Protein AF-A0A4T3F0B3-F1 (afdb_monomer)

Secondary structure (DSSP, 8-state):
-------------------------PPPHHHHHHHHHHHHHHHHHHTSTTEEE-HHHHHHHHHHHHTTS-HHHHHHHHHHHHHHHHHHHHHHHHHHHSPSSHHHHHHHHHHHHHHHHHHHHHHHSTTGGGTEEE-

Structure (mmCIF, N/CA/C/O backbone):
data_AF-A0A4T3F0B3-F1
#
_entry.id   AF-A0A4T3F0B3-F1
#
loop_
_atom_site.group_PDB
_atom_site.id
_atom_site.type_symbol
_atom_site.label_atom_id
_atom_site.label_alt_id
_atom_site.label_comp_id
_atom_site.label_asym_id
_atom_site.label_entity_id
_atom_site.label_seq_id
_atom_site.pdbx_PDB_ins_code
_atom_site.Cartn_x
_atom_site.Cartn_y
_atom_site.Cartn_z
_atom_site.occupancy
_atom_site.B_iso_or_equiv
_atom_site.auth_seq_id
_atom_site.auth_comp_id
_atom_site.auth_asym_id
_atom_site.auth_atom_id
_atom_site.pdbx_PDB_model_num
ATOM 1 N N . MET A 1 1 ? 64.340 -34.286 -54.376 1.00 42.78 1 MET A N 1
ATOM 2 C CA . MET A 1 1 ? 64.175 -34.608 -52.940 1.00 42.78 1 MET A CA 1
ATOM 3 C C . MET A 1 1 ? 63.959 -33.322 -52.160 1.00 42.78 1 MET A C 1
ATOM 5 O O . MET A 1 1 ? 64.822 -32.462 -52.245 1.00 42.78 1 MET A O 1
ATOM 9 N N . LYS A 1 2 ? 62.845 -33.266 -51.417 1.00 37.66 2 LYS A N 1
ATOM 10 C CA . LYS A 1 2 ? 62.495 -32.448 -50.232 1.00 37.66 2 LYS A CA 1
ATOM 11 C C . LYS A 1 2 ? 61.151 -31.713 -50.353 1.00 37.66 2 LYS A C 1
ATOM 13 O O . LYS A 1 2 ? 60.974 -30.786 -51.128 1.00 37.66 2 LYS A O 1
ATOM 18 N N . THR A 1 3 ? 60.249 -32.249 -49.542 1.00 43.12 3 THR A N 1
ATOM 19 C CA . THR A 1 3 ? 58.934 -31.857 -49.028 1.00 43.12 3 THR A CA 1
ATOM 20 C C . THR A 1 3 ? 58.805 -30.393 -48.615 1.00 43.12 3 THR A C 1
ATOM 22 O O . THR A 1 3 ? 59.728 -29.908 -47.973 1.00 43.12 3 THR A O 1
ATOM 25 N N . VAL A 1 4 ? 57.617 -29.798 -48.818 1.00 45.75 4 VAL A N 1
ATOM 26 C CA . VAL A 1 4 ? 56.844 -29.000 -47.825 1.00 45.75 4 VAL A CA 1
ATOM 27 C C . VAL A 1 4 ? 55.362 -29.080 -48.254 1.00 45.75 4 VAL A C 1
ATOM 29 O O . VAL A 1 4 ? 55.017 -28.637 -49.341 1.00 45.75 4 VAL A O 1
ATOM 32 N N . LEU A 1 5 ? 54.559 -29.963 -47.651 1.00 45.72 5 LEU A N 1
ATOM 33 C CA . LEU A 1 5 ? 53.643 -29.740 -46.516 1.00 45.72 5 LEU A CA 1
ATOM 34 C C . LEU A 1 5 ? 52.455 -28.808 -46.820 1.00 45.72 5 LEU A C 1
ATOM 36 O O . LEU A 1 5 ? 52.583 -27.601 -46.981 1.00 45.72 5 LEU A O 1
ATOM 40 N N . ILE A 1 6 ? 51.297 -29.469 -46.869 1.00 55.56 6 ILE A N 1
ATOM 41 C CA . ILE A 1 6 ? 49.927 -28.988 -47.024 1.00 55.56 6 ILE A CA 1
ATOM 42 C C . ILE A 1 6 ? 49.627 -27.934 -45.951 1.00 55.56 6 ILE A C 1
ATOM 44 O O . ILE A 1 6 ? 49.663 -28.229 -44.759 1.00 55.56 6 ILE A O 1
ATOM 48 N N . GLY A 1 7 ? 49.336 -26.708 -46.386 1.00 38.47 7 GLY A N 1
ATOM 49 C CA . GLY A 1 7 ? 48.818 -25.653 -45.524 1.00 38.47 7 GLY A CA 1
ATOM 50 C C . GLY A 1 7 ? 47.350 -25.915 -45.211 1.00 38.47 7 GLY A C 1
ATOM 51 O O . GLY A 1 7 ? 46.507 -25.885 -46.104 1.00 38.47 7 GLY A O 1
ATOM 52 N N . SER A 1 8 ? 47.073 -26.199 -43.942 1.00 44.88 8 SER A N 1
ATOM 53 C CA . SER A 1 8 ? 45.745 -26.379 -43.370 1.00 44.88 8 SER A CA 1
ATOM 54 C C . SER A 1 8 ? 44.812 -25.227 -43.742 1.00 44.88 8 SER A C 1
ATOM 56 O O . SER A 1 8 ? 45.071 -24.069 -43.415 1.00 44.88 8 SER A O 1
ATOM 58 N N . THR A 1 9 ? 43.690 -25.550 -44.380 1.00 48.09 9 THR A N 1
ATOM 59 C CA . THR A 1 9 ? 42.528 -24.669 -44.444 1.00 48.09 9 THR A CA 1
ATOM 60 C C . THR A 1 9 ? 41.987 -24.500 -43.027 1.00 48.09 9 THR A C 1
ATOM 62 O O . THR A 1 9 ? 41.283 -25.357 -42.497 1.00 48.09 9 THR A O 1
ATOM 65 N N . ALA A 1 10 ? 42.341 -23.389 -42.381 1.00 51.84 10 ALA A N 1
ATOM 66 C CA . ALA A 1 10 ? 41.612 -22.919 -41.217 1.00 51.84 10 ALA A CA 1
ATOM 67 C C . ALA A 1 10 ? 40.204 -22.557 -41.700 1.00 51.84 10 ALA A C 1
ATOM 69 O O . ALA A 1 10 ? 39.998 -21.531 -42.347 1.00 51.84 10 ALA A O 1
ATOM 70 N N . ILE A 1 11 ? 39.247 -23.450 -41.447 1.00 51.41 11 ILE A N 1
ATOM 71 C CA . ILE A 1 11 ? 37.828 -23.132 -41.540 1.00 51.41 11 ILE A CA 1
ATOM 72 C C . ILE A 1 11 ? 37.626 -21.964 -40.580 1.00 51.41 11 ILE A C 1
ATOM 74 O O . ILE A 1 11 ? 37.708 -22.126 -39.362 1.00 51.41 11 ILE A O 1
ATOM 78 N N . LEU A 1 12 ? 37.439 -20.772 -41.144 1.00 44.97 12 LEU A N 1
ATOM 79 C CA . LEU A 1 12 ? 36.989 -19.604 -40.415 1.00 44.97 12 LEU A CA 1
ATOM 80 C C . LEU A 1 12 ? 35.588 -19.966 -39.917 1.00 44.97 12 LEU A C 1
ATOM 82 O O . LEU A 1 12 ? 34.613 -19.896 -40.665 1.00 44.97 12 LEU A O 1
ATOM 86 N N . ALA A 1 13 ? 35.501 -20.470 -38.687 1.00 45.28 13 ALA A N 1
ATOM 87 C CA . ALA A 1 13 ? 34.228 -20.623 -38.020 1.00 45.28 13 ALA A CA 1
ATOM 88 C C . ALA A 1 13 ? 33.631 -19.220 -37.951 1.00 45.28 13 ALA A C 1
ATOM 90 O O . ALA A 1 13 ? 34.145 -18.344 -37.255 1.00 45.28 13 ALA A O 1
ATOM 91 N N . ALA A 1 14 ? 32.586 -19.001 -38.745 1.00 46.41 14 ALA A N 1
ATOM 92 C CA . ALA A 1 14 ? 31.701 -17.873 -38.593 1.00 46.41 14 ALA A CA 1
ATOM 93 C C . ALA A 1 14 ? 31.120 -17.963 -37.178 1.00 46.41 14 ALA A C 1
ATOM 95 O O . ALA A 1 14 ? 30.126 -18.644 -36.938 1.00 46.41 14 ALA A O 1
ATOM 96 N N . ALA A 1 15 ? 31.780 -17.310 -36.223 1.00 43.41 15 ALA A N 1
ATOM 97 C CA . ALA A 1 15 ? 31.151 -16.926 -34.982 1.00 43.41 15 ALA A CA 1
ATOM 98 C C . ALA A 1 15 ? 30.116 -15.877 -35.379 1.00 43.41 15 ALA A C 1
ATOM 100 O O . ALA A 1 15 ? 30.411 -14.690 -35.503 1.00 43.41 15 ALA A O 1
ATOM 101 N N . ILE A 1 16 ? 28.910 -16.352 -35.679 1.00 48.16 16 ILE A N 1
ATOM 102 C CA . ILE A 1 16 ? 27.717 -15.528 -35.657 1.00 48.16 16 ILE A CA 1
ATOM 103 C C . ILE A 1 16 ? 27.712 -14.967 -34.239 1.00 48.16 16 ILE A C 1
ATOM 105 O O . ILE A 1 16 ? 27.434 -15.691 -33.284 1.00 48.16 16 ILE A O 1
ATOM 109 N N . ALA A 1 17 ? 28.139 -13.715 -34.088 1.00 45.34 17 ALA A N 1
ATOM 110 C CA . ALA A 1 17 ? 27.911 -12.963 -32.877 1.00 45.34 17 ALA A CA 1
ATOM 111 C C . ALA A 1 17 ? 26.392 -12.877 -32.754 1.00 45.34 17 ALA A C 1
ATOM 113 O O . ALA A 1 17 ? 25.754 -12.025 -33.373 1.00 45.34 17 ALA A O 1
ATOM 114 N N . LEU A 1 18 ? 25.801 -13.829 -32.025 1.00 47.97 18 LEU A N 1
ATOM 115 C CA . LEU A 1 18 ? 24.479 -13.618 -31.476 1.00 47.97 18 LEU A CA 1
ATOM 116 C C . LEU A 1 18 ? 24.556 -12.270 -30.753 1.00 47.97 18 LEU A C 1
ATOM 118 O O . LEU A 1 18 ? 25.520 -12.056 -30.005 1.00 47.97 18 LEU A O 1
ATOM 122 N N . PRO A 1 19 ? 23.604 -11.349 -30.985 1.00 45.22 19 PRO A N 1
ATOM 123 C CA . PRO A 1 19 ? 23.507 -10.195 -30.116 1.00 45.22 19 PRO A CA 1
ATOM 124 C C . PRO A 1 19 ? 23.430 -10.755 -28.701 1.00 45.22 19 PRO A C 1
ATOM 126 O O . PRO A 1 19 ? 22.689 -11.713 -28.467 1.00 45.22 19 PRO A O 1
ATOM 129 N N . ALA A 1 20 ? 24.268 -10.225 -27.810 1.00 46.62 20 ALA A N 1
ATOM 130 C CA . ALA A 1 20 ? 24.179 -10.495 -26.390 1.00 46.62 20 ALA A CA 1
ATOM 131 C C . ALA A 1 20 ? 22.700 -10.372 -26.017 1.00 46.62 20 ALA A C 1
ATOM 133 O O . ALA A 1 20 ? 22.127 -9.283 -26.065 1.00 46.62 20 ALA A O 1
ATOM 134 N N . GLN A 1 21 ? 22.064 -11.523 -25.796 1.00 43.34 21 GLN A N 1
ATOM 135 C CA . GLN A 1 21 ? 20.708 -11.586 -25.292 1.00 43.34 21 GLN A CA 1
ATOM 136 C C . GLN A 1 21 ? 20.725 -10.794 -23.993 1.00 43.34 21 GLN A C 1
ATOM 138 O O . GLN A 1 21 ? 21.711 -10.873 -23.253 1.00 43.34 21 GLN A O 1
ATOM 143 N N . GLY A 1 22 ? 19.706 -9.950 -23.829 1.00 44.69 22 GLY A N 1
ATOM 144 C CA . GLY A 1 22 ? 19.621 -8.943 -22.786 1.00 44.69 22 GLY A CA 1
ATOM 145 C C . GLY A 1 22 ? 20.208 -9.451 -21.481 1.00 44.69 22 GLY A C 1
ATOM 146 O O . GLY A 1 22 ? 19.842 -10.513 -20.985 1.00 44.69 22 GLY A O 1
ATOM 147 N N . GLN A 1 23 ? 21.155 -8.696 -20.930 1.00 46.12 23 GLN A N 1
ATOM 148 C CA . GLN A 1 23 ? 21.347 -8.755 -19.494 1.00 46.12 23 GLN A CA 1
ATOM 149 C C . GLN A 1 23 ? 20.052 -8.216 -18.892 1.00 46.12 23 GLN A C 1
ATOM 151 O O . GLN A 1 23 ? 19.928 -7.011 -18.677 1.00 46.12 23 GLN A O 1
ATOM 156 N N . ASP A 1 24 ? 19.070 -9.098 -18.712 1.00 53.50 24 ASP A N 1
ATOM 157 C CA . ASP A 1 24 ? 17.871 -8.811 -17.947 1.00 53.50 24 ASP A CA 1
ATOM 158 C C . ASP A 1 24 ? 18.360 -8.481 -16.536 1.00 53.50 24 ASP A C 1
ATOM 160 O O . ASP A 1 24 ? 18.797 -9.347 -15.774 1.00 53.50 24 ASP A O 1
ATOM 164 N N . SER A 1 25 ? 18.442 -7.187 -16.236 1.00 67.31 25 SER A N 1
ATOM 165 C CA . SER A 1 25 ? 18.971 -6.724 -14.964 1.00 67.31 25 SER A CA 1
ATOM 166 C C . SER A 1 25 ? 17.970 -7.091 -13.880 1.00 67.31 25 SER A C 1
ATOM 168 O O . SER A 1 25 ? 16.951 -6.422 -13.735 1.00 67.31 25 SER A O 1
ATOM 170 N N . VAL A 1 26 ? 18.298 -8.122 -13.103 1.00 85.12 26 VAL A N 1
ATOM 171 C CA . VAL A 1 26 ? 17.520 -8.543 -11.936 1.00 85.12 26 VAL A CA 1
ATOM 172 C C . VAL A 1 26 ? 17.309 -7.356 -10.990 1.00 85.12 26 VAL A C 1
ATOM 174 O O . VAL A 1 26 ? 18.250 -6.612 -10.684 1.00 85.12 26 VAL A O 1
ATOM 177 N N . LEU A 1 27 ? 16.078 -7.168 -10.516 1.00 89.50 27 LEU A N 1
ATOM 178 C CA . LEU A 1 27 ? 15.741 -6.151 -9.529 1.00 89.50 27 LEU A CA 1
ATOM 179 C C . LEU A 1 27 ? 16.466 -6.423 -8.208 1.00 89.50 27 LEU A C 1
ATOM 181 O O . LEU A 1 27 ? 16.498 -7.544 -7.691 1.00 89.50 27 LEU A O 1
ATOM 185 N N . SER A 1 28 ? 16.997 -5.356 -7.610 1.00 93.19 28 SER A N 1
ATOM 186 C CA . SER A 1 28 ? 17.523 -5.418 -6.249 1.00 93.19 28 SER A CA 1
ATOM 187 C C . SER A 1 28 ? 16.406 -5.684 -5.240 1.00 93.19 28 SER A C 1
ATOM 189 O O . SER A 1 28 ? 15.265 -5.261 -5.433 1.00 93.19 28 SER A O 1
ATOM 191 N N . ASP A 1 29 ? 16.747 -6.312 -4.116 1.00 95.12 29 ASP A N 1
ATOM 192 C CA . ASP A 1 29 ? 15.778 -6.643 -3.062 1.00 95.12 29 ASP A CA 1
ATOM 193 C C . ASP A 1 29 ? 15.023 -5.410 -2.554 1.00 95.12 29 ASP A C 1
ATOM 195 O O . ASP A 1 29 ? 13.817 -5.459 -2.339 1.00 95.12 29 ASP A O 1
ATOM 199 N N . SER A 1 30 ? 15.700 -4.264 -2.437 1.00 94.12 30 SER A N 1
ATOM 200 C CA . SER A 1 30 ? 15.057 -3.008 -2.035 1.00 94.12 30 SER A CA 1
ATOM 201 C C . SER A 1 30 ? 14.046 -2.496 -3.066 1.00 94.12 30 SER A C 1
ATOM 203 O O . SER A 1 30 ? 13.044 -1.900 -2.677 1.00 94.12 30 SER A O 1
ATOM 205 N N . ARG A 1 31 ? 14.278 -2.718 -4.370 1.00 94.50 31 ARG A N 1
ATOM 206 C CA . ARG A 1 31 ? 13.296 -2.378 -5.414 1.00 94.50 31 ARG A CA 1
ATOM 207 C C . ARG A 1 31 ? 12.108 -3.330 -5.379 1.00 94.50 31 ARG A C 1
ATOM 209 O O . ARG A 1 31 ? 10.980 -2.857 -5.457 1.00 94.50 31 ARG A O 1
ATOM 216 N N . VAL A 1 32 ? 12.353 -4.629 -5.196 1.00 96.38 32 VAL A N 1
ATOM 217 C CA . VAL A 1 32 ? 11.286 -5.628 -5.026 1.00 96.38 32 VAL A CA 1
ATOM 218 C C . VAL A 1 32 ? 10.401 -5.271 -3.828 1.00 96.38 32 VAL A C 1
ATOM 220 O O . VAL A 1 32 ? 9.181 -5.202 -3.964 1.00 96.38 32 VAL A O 1
ATOM 223 N N . GLU A 1 33 ? 11.013 -4.961 -2.682 1.00 96.75 33 GLU A N 1
ATOM 224 C CA . GLU A 1 33 ? 10.323 -4.543 -1.457 1.00 96.75 33 GLU A CA 1
ATOM 225 C C . GLU A 1 33 ? 9.480 -3.281 -1.677 1.00 96.75 33 GLU A C 1
ATOM 227 O O . GLU A 1 33 ? 8.306 -3.245 -1.301 1.00 96.75 33 GLU A O 1
ATOM 232 N N . LEU A 1 34 ? 10.053 -2.260 -2.323 1.00 95.62 34 LEU A N 1
ATOM 233 C CA . LEU A 1 34 ? 9.349 -1.018 -2.628 1.00 95.62 34 LEU A CA 1
ATOM 234 C C . LEU A 1 34 ? 8.153 -1.262 -3.555 1.00 95.62 34 LEU A C 1
ATOM 236 O O . LEU A 1 34 ? 7.062 -0.772 -3.276 1.00 95.62 34 LEU A O 1
ATOM 240 N N . TYR A 1 35 ? 8.339 -2.009 -4.644 1.00 96.56 35 TYR A N 1
ATOM 241 C CA . TYR A 1 35 ? 7.285 -2.250 -5.631 1.00 96.56 35 TYR A CA 1
ATOM 242 C C . TYR A 1 35 ? 6.143 -3.063 -5.014 1.00 96.56 35 TYR A C 1
ATOM 244 O O . TYR A 1 35 ? 4.972 -2.703 -5.165 1.00 96.56 35 TYR A O 1
ATOM 252 N N . ALA A 1 36 ? 6.476 -4.092 -4.232 1.00 96.88 36 ALA A N 1
ATOM 253 C CA . ALA A 1 36 ? 5.501 -4.877 -3.486 1.00 96.88 36 ALA A CA 1
ATOM 254 C C . ALA A 1 36 ? 4.725 -4.023 -2.467 1.00 96.88 36 ALA A C 1
ATOM 256 O O . ALA A 1 36 ? 3.500 -4.124 -2.385 1.00 96.88 36 ALA A O 1
ATOM 257 N N . GLU A 1 37 ? 5.408 -3.148 -1.719 1.00 96.31 37 GLU A N 1
ATOM 258 C CA . GLU A 1 37 ? 4.766 -2.229 -0.771 1.00 96.31 37 GLU A CA 1
ATOM 259 C C . GLU A 1 37 ? 3.862 -1.214 -1.492 1.00 96.31 37 GLU A C 1
ATOM 261 O O . GLU A 1 37 ? 2.751 -0.965 -1.032 1.00 96.31 37 GLU A O 1
ATOM 266 N N . MET A 1 38 ? 4.280 -0.659 -2.637 1.00 96.94 38 MET A N 1
ATOM 267 C CA . MET A 1 38 ? 3.461 0.264 -3.441 1.00 96.94 38 MET A CA 1
ATOM 268 C C . MET A 1 38 ? 2.170 -0.404 -3.914 1.00 96.94 38 MET A C 1
ATOM 270 O O . MET A 1 38 ? 1.091 0.174 -3.772 1.00 96.94 38 MET A O 1
ATOM 274 N N . LEU A 1 39 ? 2.256 -1.638 -4.411 1.00 95.44 39 LEU A N 1
ATOM 275 C CA . LEU A 1 39 ? 1.077 -2.395 -4.823 1.00 95.44 39 LEU A CA 1
ATOM 276 C C . LEU A 1 39 ? 0.166 -2.718 -3.632 1.00 95.44 39 LEU A C 1
ATOM 278 O O . LEU A 1 39 ? -1.035 -2.469 -3.711 1.00 95.44 39 LEU A O 1
ATOM 282 N N . ALA A 1 40 ? 0.715 -3.203 -2.516 1.00 94.75 40 ALA A N 1
ATOM 283 C CA . ALA A 1 40 ? -0.078 -3.560 -1.338 1.00 94.75 40 ALA A CA 1
ATOM 284 C C . ALA A 1 40 ? -0.761 -2.336 -0.693 1.00 94.75 40 ALA A C 1
ATOM 286 O O . ALA A 1 40 ? -1.932 -2.390 -0.312 1.00 94.75 40 ALA A O 1
ATOM 287 N N . MET A 1 41 ? -0.052 -1.208 -0.599 1.00 94.44 41 MET A N 1
ATOM 288 C CA . MET A 1 41 ? -0.558 0.010 0.040 1.00 94.44 41 MET A CA 1
ATOM 289 C C . MET A 1 41 ? -1.522 0.807 -0.847 1.00 94.44 41 MET A C 1
ATOM 291 O O . MET A 1 41 ? -2.265 1.629 -0.312 1.00 94.44 41 MET A O 1
ATOM 295 N N . SER A 1 42 ? -1.566 0.561 -2.164 1.00 93.62 42 SER A N 1
ATOM 296 C CA . SER A 1 42 ? -2.503 1.230 -3.084 1.00 93.62 42 SER A CA 1
ATOM 297 C C . SER A 1 42 ? -3.962 1.090 -2.629 1.00 93.62 42 SER A C 1
ATOM 299 O O . SER A 1 42 ? -4.704 2.063 -2.574 1.00 93.62 42 SER A O 1
ATOM 301 N N . THR A 1 43 ? -4.361 -0.101 -2.183 1.00 84.31 43 THR A N 1
ATOM 302 C CA . THR A 1 43 ? -5.720 -0.334 -1.682 1.00 84.31 43 THR A CA 1
ATOM 303 C C . THR A 1 43 ? -5.901 0.247 -0.280 1.00 84.31 43 THR A C 1
ATOM 305 O O . THR A 1 43 ? -6.879 0.942 -0.016 1.00 84.31 43 THR A O 1
ATOM 308 N N . ALA A 1 44 ? -4.943 0.010 0.622 1.00 85.56 44 ALA A N 1
ATOM 309 C CA . ALA A 1 44 ? -5.056 0.428 2.019 1.00 85.56 44 ALA A CA 1
ATOM 310 C C . ALA A 1 44 ? -5.110 1.957 2.179 1.00 85.56 44 ALA A C 1
ATOM 312 O O . ALA A 1 44 ? -5.890 2.471 2.977 1.00 85.56 44 ALA A O 1
ATOM 313 N N . CYS A 1 45 ? -4.314 2.697 1.406 1.00 91.31 45 CYS A N 1
ATOM 314 C CA . CYS A 1 45 ? -4.234 4.150 1.521 1.00 91.31 45 CYS A CA 1
ATOM 315 C C . CYS A 1 45 ? -5.435 4.880 0.903 1.00 91.31 45 CYS A C 1
ATOM 317 O O . CYS A 1 45 ? -5.630 6.056 1.201 1.00 91.31 45 CYS A O 1
ATOM 319 N N . ARG A 1 46 ? -6.243 4.214 0.063 1.00 87.00 46 ARG A N 1
ATOM 320 C CA . ARG A 1 46 ? -7.440 4.815 -0.550 1.00 87.00 46 ARG A CA 1
ATOM 321 C C . ARG A 1 46 ? -8.522 5.083 0.490 1.00 87.00 46 ARG A C 1
ATOM 323 O O . ARG A 1 46 ? -9.244 6.071 0.398 1.00 87.00 46 ARG A O 1
ATOM 330 N N . GLU A 1 47 ? -8.583 4.217 1.493 1.00 82.25 47 GLU A N 1
ATOM 331 C CA . GLU A 1 47 ? -9.531 4.292 2.603 1.00 82.25 47 GLU A CA 1
ATOM 332 C C . GLU A 1 47 ? -9.064 5.263 3.709 1.00 82.25 47 GLU A C 1
ATOM 334 O O . GLU A 1 47 ? -9.809 5.565 4.642 1.00 82.25 47 GLU A O 1
ATOM 339 N N . VAL A 1 48 ? -7.830 5.778 3.623 1.00 84.38 48 VAL A N 1
ATOM 340 C CA . VAL A 1 48 ? -7.249 6.689 4.616 1.00 84.38 48 VAL A CA 1
ATOM 341 C C . VAL A 1 48 ? -7.516 8.142 4.228 1.00 84.38 48 VAL A C 1
ATOM 343 O O . VAL A 1 48 ? -7.116 8.625 3.168 1.00 84.38 48 VAL A O 1
ATOM 346 N N . SER A 1 49 ? -8.151 8.886 5.134 1.00 81.75 49 SER A N 1
ATOM 347 C CA . SER A 1 49 ? -8.417 10.313 4.926 1.00 81.75 49 SER A CA 1
ATOM 348 C C . SER A 1 49 ? -7.117 11.124 4.876 1.00 81.75 49 SER A C 1
ATOM 350 O O . SER A 1 49 ? -6.237 10.952 5.716 1.00 81.75 49 SER A O 1
ATOM 352 N N . GLY A 1 50 ? -7.010 12.044 3.913 1.00 82.69 50 GLY A N 1
ATOM 353 C CA . GLY A 1 50 ? -5.845 12.930 3.751 1.00 82.69 50 GLY A CA 1
ATOM 354 C C . GLY A 1 50 ? -4.765 12.412 2.797 1.00 82.69 50 GLY A C 1
ATOM 355 O O 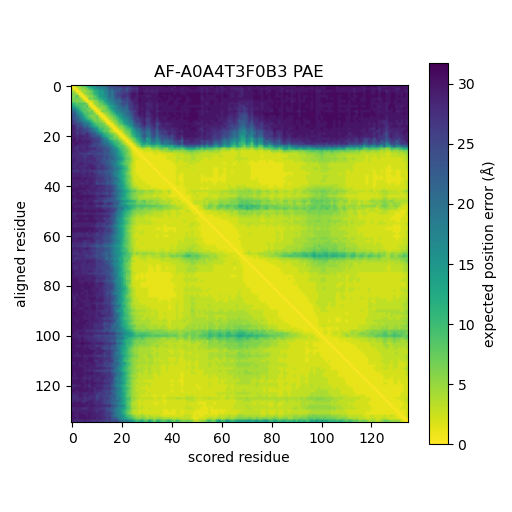. GLY A 1 50 ? -3.809 13.136 2.521 1.00 82.69 50 GLY A O 1
ATOM 356 N N . ILE A 1 51 ? -4.934 11.207 2.248 1.00 91.00 51 ILE A N 1
ATOM 357 C CA . ILE A 1 51 ? -4.090 10.660 1.184 1.00 91.00 51 ILE A CA 1
ATOM 358 C C . ILE A 1 51 ? -4.933 10.493 -0.084 1.00 91.00 51 ILE A C 1
ATOM 360 O O . ILE A 1 51 ? -6.118 10.168 -0.041 1.00 91.00 51 ILE A O 1
ATOM 364 N N . SER A 1 52 ? -4.333 10.775 -1.232 1.00 91.69 52 SER A N 1
ATOM 365 C CA . SER A 1 52 ? -4.886 10.515 -2.556 1.00 91.69 52 SER A CA 1
ATOM 366 C C . SER A 1 52 ? -3.949 9.596 -3.315 1.00 91.69 52 SER A C 1
ATOM 368 O O . SER A 1 52 ? -2.734 9.740 -3.203 1.00 91.69 52 SER A O 1
ATOM 370 N N . ILE A 1 53 ? -4.503 8.697 -4.123 1.00 94.12 53 ILE A N 1
ATOM 371 C CA . ILE A 1 53 ? -3.713 7.739 -4.896 1.00 94.12 53 ILE A CA 1
ATOM 372 C C . ILE A 1 53 ? -4.078 7.865 -6.363 1.00 94.12 53 ILE A C 1
ATOM 374 O O . ILE A 1 53 ? -5.258 7.904 -6.711 1.00 94.12 53 ILE A O 1
ATOM 378 N N . ARG A 1 54 ? -3.057 7.928 -7.213 1.00 94.56 54 ARG A N 1
ATOM 379 C CA . ARG A 1 54 ? -3.183 7.795 -8.666 1.00 94.56 54 ARG A CA 1
ATOM 380 C C . ARG A 1 54 ? -3.019 6.320 -9.048 1.00 94.56 54 ARG A C 1
ATOM 382 O O . ARG A 1 54 ? -1.969 5.925 -9.541 1.00 94.56 54 ARG A O 1
ATOM 389 N N . GLU A 1 55 ? -4.019 5.506 -8.709 1.00 93.44 55 GLU A N 1
ATOM 390 C CA . GLU A 1 55 ? -3.952 4.034 -8.774 1.00 93.44 55 GLU A CA 1
ATOM 391 C C . GLU A 1 55 ? -3.719 3.524 -10.206 1.00 93.44 55 GLU A C 1
ATOM 393 O O . GLU A 1 55 ? -2.799 2.743 -10.434 1.00 93.44 55 GLU A O 1
ATOM 398 N N . ASP A 1 56 ? -4.459 4.053 -11.181 1.00 94.25 56 ASP A N 1
ATOM 399 C CA . ASP A 1 56 ? -4.304 3.670 -12.591 1.00 94.25 56 ASP A CA 1
ATOM 400 C C . ASP A 1 56 ? -2.903 4.000 -13.129 1.00 94.25 56 ASP A C 1
ATOM 402 O O . ASP A 1 56 ? -2.273 3.178 -13.796 1.00 94.25 56 ASP A O 1
ATOM 406 N N . ASP A 1 57 ? -2.380 5.184 -12.793 1.00 96.19 57 ASP A N 1
ATOM 407 C CA . ASP A 1 57 ? -1.035 5.605 -13.197 1.00 96.19 57 ASP A CA 1
ATOM 408 C C . ASP A 1 57 ? 0.041 4.723 -12.550 1.00 96.19 57 ASP A C 1
ATOM 410 O O . ASP A 1 57 ? 1.001 4.332 -13.214 1.00 96.19 57 ASP A O 1
ATOM 414 N N . LEU A 1 58 ? -0.139 4.372 -11.270 1.00 95.75 58 LEU A N 1
ATOM 415 C CA . LEU A 1 58 ? 0.743 3.460 -10.544 1.00 95.75 58 LEU A CA 1
ATOM 416 C C . LEU A 1 58 ? 0.782 2.087 -11.214 1.00 95.75 58 LEU A C 1
ATOM 418 O O . LEU A 1 58 ? 1.864 1.556 -11.452 1.00 95.75 58 LEU A O 1
ATOM 422 N N . PHE A 1 59 ? -0.377 1.502 -11.518 1.00 94.81 59 PHE A N 1
ATOM 423 C CA . PHE A 1 59 ? -0.445 0.176 -12.130 1.00 94.81 59 PHE A CA 1
ATOM 424 C C . PHE A 1 59 ? 0.078 0.174 -13.563 1.00 94.81 59 PHE A C 1
ATOM 426 O O . PHE A 1 59 ? 0.798 -0.754 -13.942 1.00 94.81 59 PHE A O 1
ATOM 433 N N . SER A 1 60 ? -0.208 1.221 -14.340 1.00 95.88 60 SER A N 1
ATOM 434 C CA . SER A 1 60 ? 0.353 1.381 -15.682 1.00 95.88 60 SER A CA 1
ATOM 435 C C . SER A 1 60 ? 1.879 1.477 -15.639 1.00 95.88 60 SER A C 1
ATOM 437 O O . SER A 1 60 ? 2.556 0.790 -16.404 1.00 95.88 60 SER A O 1
ATOM 439 N N . TRP A 1 61 ? 2.429 2.299 -14.743 1.00 95.06 61 TRP A N 1
ATOM 440 C CA . TRP A 1 61 ? 3.875 2.437 -14.582 1.00 95.06 61 TRP A CA 1
ATOM 441 C C . TRP A 1 61 ? 4.522 1.138 -14.090 1.00 95.06 61 TRP A C 1
ATOM 443 O O . TRP A 1 61 ? 5.491 0.680 -14.687 1.00 95.06 61 TRP A O 1
ATOM 453 N N . MET A 1 62 ? 3.953 0.493 -13.068 1.00 94.50 62 MET A N 1
ATOM 454 C CA . MET A 1 62 ? 4.492 -0.749 -12.508 1.00 94.50 62 MET A CA 1
ATOM 455 C C . MET A 1 62 ? 4.508 -1.881 -13.541 1.00 94.50 62 MET A C 1
ATOM 457 O O . MET A 1 62 ? 5.474 -2.634 -13.627 1.00 94.50 62 MET A O 1
ATOM 461 N N . THR A 1 63 ? 3.455 -1.979 -14.358 1.00 93.38 63 THR A N 1
ATOM 462 C CA . THR A 1 63 ? 3.392 -2.951 -15.457 1.00 93.38 63 THR A CA 1
ATOM 463 C C . THR A 1 63 ? 4.497 -2.684 -16.475 1.00 93.38 63 THR A C 1
ATOM 465 O O . THR A 1 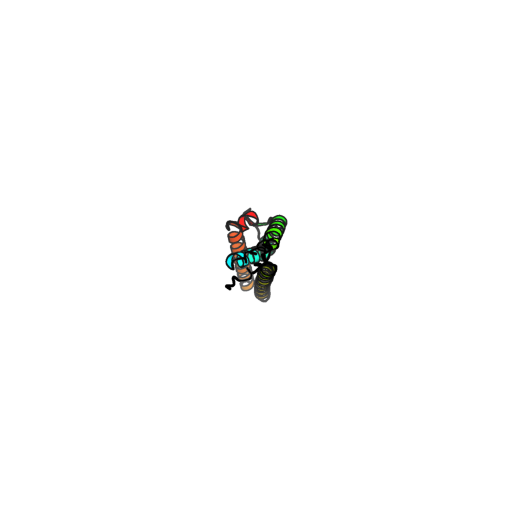63 ? 5.178 -3.617 -16.892 1.00 93.38 63 THR A O 1
ATOM 468 N N . ALA A 1 64 ? 4.714 -1.418 -16.848 1.00 92.38 64 ALA A N 1
ATOM 469 C CA . ALA A 1 64 ? 5.775 -1.046 -17.778 1.00 92.38 64 ALA A CA 1
ATOM 470 C C . ALA A 1 64 ? 7.179 -1.321 -17.211 1.00 92.38 64 ALA A C 1
ATOM 472 O O . ALA A 1 64 ? 8.037 -1.794 -17.950 1.00 92.38 64 ALA A O 1
ATOM 473 N N . GLU A 1 65 ? 7.421 -1.056 -15.924 1.00 90.88 65 GLU A N 1
ATOM 474 C CA . GLU A 1 65 ? 8.700 -1.345 -15.257 1.00 90.88 65 GLU A CA 1
ATOM 475 C C . GLU A 1 65 ? 8.985 -2.849 -15.189 1.00 90.88 65 GLU A C 1
ATOM 477 O O . GLU A 1 65 ? 10.085 -3.285 -15.519 1.00 90.88 65 GLU A O 1
ATOM 482 N N . LEU A 1 66 ? 7.999 -3.654 -14.783 1.00 90.50 66 LEU A N 1
ATOM 483 C CA . LEU A 1 66 ? 8.182 -5.096 -14.593 1.00 90.50 66 LEU A CA 1
ATOM 484 C C . LEU A 1 66 ? 8.234 -5.867 -15.915 1.00 90.50 66 LEU A C 1
ATOM 486 O O . LEU A 1 66 ? 8.949 -6.859 -16.003 1.00 90.50 66 LEU A O 1
ATOM 490 N N . ALA A 1 67 ? 7.551 -5.395 -16.962 1.00 89.44 67 ALA A N 1
ATOM 491 C CA . ALA A 1 67 ? 7.601 -6.010 -18.291 1.00 89.44 67 ALA A CA 1
ATOM 492 C C . ALA A 1 67 ? 8.976 -5.890 -18.977 1.00 89.44 67 ALA A C 1
ATOM 494 O O . ALA A 1 67 ? 9.227 -6.580 -19.962 1.00 89.44 67 ALA A O 1
ATOM 495 N N . GLN A 1 68 ? 9.849 -5.003 -18.491 1.00 85.44 68 GLN A N 1
ATOM 496 C CA . GLN A 1 68 ? 11.210 -4.827 -19.007 1.00 85.44 68 GLN A CA 1
ATOM 497 C C . GLN A 1 68 ? 12.228 -5.776 -18.358 1.00 85.44 68 GLN A C 1
ATOM 499 O O . GLN A 1 68 ? 13.374 -5.818 -18.803 1.00 85.44 68 GLN A O 1
ATOM 504 N N . GLY A 1 69 ? 11.842 -6.484 -17.292 1.00 85.44 69 GLY A N 1
ATOM 505 C CA . GLY A 1 69 ? 12.719 -7.373 -16.537 1.00 85.44 69 GLY A CA 1
ATOM 506 C C . GLY A 1 69 ? 12.382 -8.858 -16.706 1.00 85.44 69 GLY A C 1
ATOM 507 O O . GLY A 1 69 ? 11.449 -9.219 -17.427 1.00 85.44 69 GLY A O 1
ATOM 508 N N . PRO A 1 70 ? 13.126 -9.736 -16.013 1.00 90.31 70 PRO A N 1
ATOM 509 C CA . PRO A 1 70 ? 12.810 -11.156 -15.942 1.00 90.31 70 PRO A CA 1
ATOM 510 C C . PRO A 1 70 ? 11.424 -11.408 -15.332 1.00 90.31 70 PRO A C 1
ATOM 512 O O . PRO A 1 70 ? 11.057 -10.786 -14.334 1.00 90.31 70 PRO A O 1
ATOM 515 N N . GLU A 1 71 ? 10.715 -12.428 -15.822 1.00 90.88 71 GLU A N 1
ATOM 516 C CA . GLU A 1 71 ? 9.457 -12.908 -15.219 1.00 90.88 71 GLU A CA 1
ATOM 517 C C . GLU A 1 71 ? 9.628 -13.271 -13.730 1.00 90.88 71 GLU A C 1
ATOM 519 O O . GLU A 1 71 ? 8.761 -12.988 -12.907 1.00 90.88 71 GLU A O 1
ATOM 524 N N . ALA A 1 72 ? 10.806 -13.776 -13.349 1.00 92.06 72 ALA A N 1
ATOM 525 C CA . ALA A 1 72 ? 11.132 -14.084 -11.959 1.00 92.06 72 ALA A CA 1
ATOM 526 C C . ALA A 1 72 ? 11.058 -12.863 -11.019 1.00 92.06 72 ALA A C 1
ATOM 528 O O . ALA A 1 72 ? 10.756 -13.024 -9.838 1.00 92.06 72 ALA A O 1
ATOM 529 N N . ASP A 1 73 ? 11.322 -11.643 -11.498 1.00 93.56 73 ASP A N 1
ATOM 530 C CA . ASP A 1 73 ? 11.206 -10.442 -10.663 1.00 93.56 73 ASP A CA 1
ATOM 531 C C . ASP A 1 73 ? 9.755 -10.006 -10.473 1.00 93.56 73 ASP A C 1
ATOM 533 O O . ASP A 1 73 ? 9.387 -9.579 -9.374 1.00 93.56 73 ASP A O 1
ATOM 537 N N . LEU A 1 74 ? 8.919 -10.168 -11.504 1.00 93.88 74 LEU A N 1
ATOM 538 C CA . LEU A 1 74 ? 7.473 -10.008 -11.376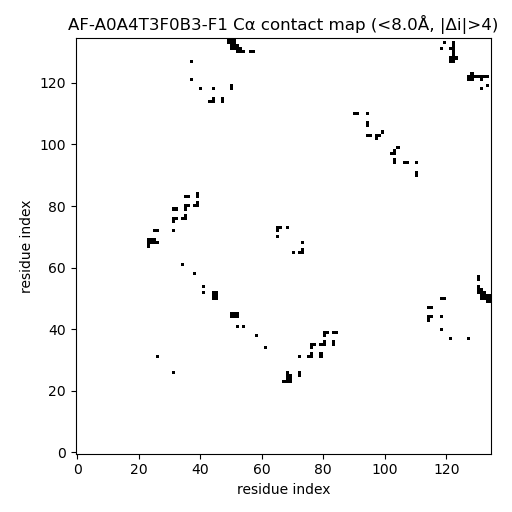 1.00 93.88 74 LEU A CA 1
ATOM 539 C C . LEU A 1 74 ? 6.940 -10.971 -10.308 1.00 93.88 74 LEU A C 1
ATOM 541 O O . LEU A 1 74 ? 6.295 -10.523 -9.361 1.00 93.88 74 LEU A O 1
ATOM 545 N N . ASP A 1 75 ? 7.286 -12.256 -10.392 1.00 95.25 75 ASP A N 1
ATOM 546 C CA . ASP A 1 75 ? 6.859 -13.266 -9.416 1.00 95.25 75 ASP A CA 1
ATOM 547 C C . ASP A 1 75 ? 7.290 -12.915 -7.988 1.00 95.25 75 ASP A C 1
ATOM 549 O O . ASP A 1 75 ? 6.491 -13.006 -7.052 1.00 95.25 75 ASP A O 1
ATOM 553 N N . ARG A 1 76 ? 8.532 -12.449 -7.804 1.00 96.88 76 ARG A N 1
ATOM 554 C CA . ARG A 1 76 ? 9.037 -12.004 -6.494 1.00 96.88 76 ARG A CA 1
ATOM 555 C C . ARG A 1 76 ? 8.239 -10.826 -5.940 1.00 96.88 76 ARG A C 1
ATOM 557 O O . ARG A 1 76 ? 7.886 -10.838 -4.760 1.00 96.88 76 ARG A O 1
ATOM 564 N N . VAL A 1 77 ? 7.944 -9.823 -6.769 1.00 96.50 77 VAL A N 1
ATOM 565 C CA . VAL A 1 77 ? 7.146 -8.652 -6.368 1.00 96.50 77 VAL A CA 1
ATOM 566 C C . VAL A 1 77 ? 5.718 -9.058 -6.007 1.00 96.50 77 VAL A C 1
ATOM 568 O O . VAL A 1 77 ? 5.206 -8.619 -4.976 1.00 96.50 77 VAL A O 1
ATOM 571 N N . LEU A 1 78 ? 5.077 -9.903 -6.818 1.00 95.69 78 LEU A N 1
ATOM 572 C CA . LEU A 1 78 ? 3.702 -10.351 -6.586 1.00 95.69 78 LEU A CA 1
ATOM 573 C C . LEU A 1 78 ? 3.593 -11.221 -5.328 1.00 95.69 78 LEU A C 1
ATOM 575 O O . LEU A 1 78 ? 2.730 -10.961 -4.492 1.00 95.69 78 LEU A O 1
ATOM 579 N N . ALA A 1 79 ? 4.499 -12.184 -5.141 1.00 97.38 79 ALA A N 1
ATOM 580 C CA . ALA A 1 79 ? 4.515 -13.035 -3.952 1.00 97.38 79 ALA A CA 1
ATOM 581 C C . ALA A 1 79 ? 4.709 -12.215 -2.665 1.00 97.38 79 ALA A C 1
ATOM 583 O O . ALA A 1 79 ? 4.027 -12.435 -1.661 1.00 97.38 79 ALA A O 1
ATOM 584 N N . LEU A 1 80 ? 5.608 -11.228 -2.695 1.00 97.50 80 LEU A N 1
ATOM 585 C CA . LEU A 1 80 ? 5.845 -10.350 -1.554 1.00 97.50 80 LEU A CA 1
ATOM 586 C C . LEU A 1 80 ? 4.673 -9.394 -1.296 1.00 97.50 80 LEU A C 1
ATOM 588 O O . LEU A 1 80 ? 4.331 -9.142 -0.139 1.00 97.50 80 LEU A O 1
ATOM 592 N N . ARG A 1 81 ? 4.030 -8.878 -2.351 1.00 96.25 81 ARG A N 1
ATOM 593 C CA . ARG A 1 81 ? 2.793 -8.091 -2.232 1.00 96.25 81 ARG A CA 1
ATOM 594 C C . ARG A 1 81 ? 1.720 -8.905 -1.517 1.00 96.25 81 ARG A C 1
ATOM 596 O O . ARG A 1 81 ? 1.103 -8.387 -0.589 1.00 96.25 81 ARG A O 1
ATOM 603 N N . ASP A 1 82 ? 1.511 -10.149 -1.931 1.00 97.00 82 ASP A N 1
ATOM 604 C CA . ASP A 1 82 ? 0.468 -11.007 -1.365 1.00 97.00 82 ASP A CA 1
ATOM 605 C C . ASP A 1 82 ? 0.742 -11.297 0.113 1.00 97.00 82 ASP A C 1
ATOM 607 O O . ASP A 1 82 ? -0.129 -11.062 0.947 1.00 97.00 82 ASP A O 1
ATOM 611 N N . SER A 1 83 ? 1.989 -11.621 0.475 1.00 97.06 83 SER A N 1
ATOM 612 C CA . SER A 1 83 ? 2.387 -11.760 1.884 1.00 97.06 83 SER A CA 1
ATOM 613 C C . SER A 1 83 ? 2.114 -10.493 2.709 1.00 97.06 83 SER A C 1
ATOM 615 O O . SER A 1 83 ? 1.675 -10.583 3.855 1.00 97.06 83 SER A O 1
ATOM 617 N N . LYS A 1 84 ? 2.351 -9.298 2.152 1.00 95.00 84 LYS A N 1
ATOM 618 C CA . LYS A 1 84 ? 2.072 -8.024 2.838 1.00 95.00 84 LYS A CA 1
ATOM 619 C C . LYS A 1 84 ? 0.574 -7.768 3.001 1.00 95.00 84 LYS A C 1
ATOM 621 O O . LYS A 1 84 ? 0.162 -7.212 4.023 1.00 95.00 84 LYS A O 1
ATOM 626 N N . LEU A 1 85 ? -0.234 -8.128 2.003 1.00 93.38 85 LEU A N 1
ATOM 627 C CA . LEU A 1 85 ? -1.692 -8.042 2.080 1.00 93.38 85 LEU A CA 1
ATOM 628 C C . LEU A 1 85 ? -2.229 -8.996 3.152 1.00 93.38 85 LEU A C 1
ATOM 630 O O . LEU A 1 85 ? -3.025 -8.561 3.988 1.00 93.38 85 LEU A O 1
ATOM 634 N N . ASP A 1 86 ? -1.734 -10.232 3.189 1.00 95.62 86 ASP A N 1
ATOM 635 C CA . ASP A 1 86 ? -2.096 -11.233 4.196 1.00 95.62 86 ASP A CA 1
ATOM 636 C C . ASP A 1 86 ? -1.763 -10.749 5.613 1.00 95.62 86 ASP A C 1
ATOM 638 O O . ASP A 1 86 ? -2.611 -10.807 6.507 1.00 95.62 86 ASP A O 1
ATOM 642 N N . ASP A 1 87 ? -0.577 -10.171 5.821 1.00 93.38 87 ASP A N 1
ATOM 643 C CA . ASP A 1 87 ? -0.180 -9.590 7.109 1.00 93.38 87 ASP A CA 1
ATOM 644 C C . ASP A 1 87 ? -1.114 -8.455 7.556 1.00 93.38 87 ASP A C 1
ATOM 646 O O . ASP A 1 87 ? -1.469 -8.343 8.738 1.00 93.38 87 ASP A O 1
ATOM 650 N N . MET A 1 88 ? -1.528 -7.590 6.625 1.00 90.56 88 MET A N 1
ATOM 651 C CA . MET A 1 88 ? -2.475 -6.514 6.925 1.00 90.56 88 MET A CA 1
ATOM 652 C C . MET A 1 88 ? -3.854 -7.071 7.283 1.00 90.56 88 MET A C 1
ATOM 654 O O . MET A 1 88 ? -4.423 -6.667 8.300 1.00 90.56 88 MET A O 1
ATOM 658 N N . GLN A 1 89 ? -4.357 -8.037 6.513 1.00 91.94 89 GLN A N 1
ATOM 659 C CA . GLN A 1 89 ? -5.636 -8.696 6.776 1.00 91.94 89 GLN A CA 1
ATOM 660 C C . GLN A 1 89 ? -5.629 -9.442 8.116 1.00 91.94 89 GLN A C 1
ATOM 662 O O . GLN A 1 89 ? -6.585 -9.328 8.888 1.00 91.94 89 GLN A O 1
ATOM 667 N N . ALA A 1 90 ? -4.538 -10.138 8.443 1.00 95.00 90 ALA A N 1
ATOM 668 C CA . ALA A 1 90 ? -4.365 -10.823 9.718 1.00 95.00 90 ALA 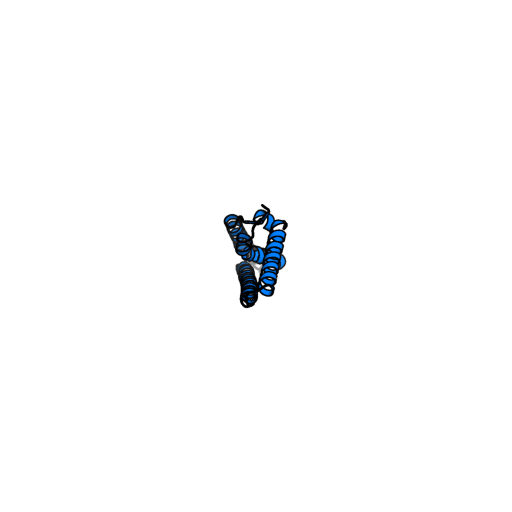A CA 1
ATOM 669 C C . ALA A 1 90 ? -4.425 -9.840 10.897 1.00 95.00 90 ALA A C 1
ATOM 671 O O . ALA A 1 90 ? -5.115 -10.099 11.888 1.00 95.00 90 ALA A O 1
ATOM 672 N N . ARG A 1 91 ? -3.776 -8.672 10.788 1.00 90.56 91 ARG A N 1
ATOM 673 C CA . ARG A 1 91 ? -3.867 -7.612 11.809 1.00 90.56 91 ARG A CA 1
ATOM 674 C C . ARG A 1 91 ? -5.284 -7.057 11.938 1.00 90.56 91 ARG A C 1
ATOM 676 O O . ARG A 1 91 ? -5.775 -6.901 13.055 1.00 90.56 91 ARG A O 1
ATOM 683 N N . THR A 1 92 ? -5.967 -6.798 10.825 1.00 92.81 92 THR A N 1
ATOM 684 C CA . THR A 1 92 ? -7.369 -6.355 10.846 1.00 92.81 92 THR A CA 1
ATOM 685 C C . THR A 1 92 ? -8.273 -7.396 11.522 1.00 92.81 92 THR A C 1
ATOM 687 O O . THR A 1 92 ? -9.125 -7.040 12.340 1.00 92.81 92 THR A O 1
ATOM 690 N N . ALA A 1 93 ? -8.064 -8.688 11.251 1.00 95.38 93 ALA A N 1
ATOM 691 C CA . ALA A 1 93 ? -8.795 -9.777 11.897 1.00 95.38 93 ALA A CA 1
ATOM 692 C C . ALA A 1 93 ? -8.541 -9.828 13.415 1.00 95.38 93 ALA A C 1
ATOM 694 O O . ALA A 1 93 ? -9.493 -9.963 14.186 1.00 95.38 93 ALA A O 1
ATOM 695 N N . GLN A 1 94 ? -7.291 -9.639 13.856 1.00 95.69 94 GLN A N 1
ATOM 696 C CA . GLN A 1 94 ? -6.940 -9.569 15.281 1.00 95.69 94 GLN A CA 1
ATOM 697 C C . GLN A 1 94 ? -7.668 -8.424 15.996 1.00 95.69 94 GLN A C 1
ATOM 699 O O . GLN A 1 94 ? -8.255 -8.644 17.055 1.00 95.69 94 GLN A O 1
ATOM 704 N N . VAL A 1 95 ? -7.703 -7.224 15.406 1.00 94.69 95 VAL A N 1
ATOM 705 C CA . VAL A 1 95 ? -8.440 -6.075 15.968 1.00 94.69 95 VAL A CA 1
ATOM 706 C C . VAL A 1 95 ? -9.941 -6.371 16.054 1.00 94.69 95 VAL A C 1
ATOM 708 O O . VAL A 1 95 ? -10.593 -6.052 17.050 1.00 94.69 95 VAL A O 1
ATOM 711 N N . ASN A 1 96 ? -10.503 -7.021 15.034 1.00 92.44 96 ASN A N 1
ATOM 712 C CA . ASN A 1 96 ? -11.924 -7.361 14.993 1.00 92.44 96 ASN A CA 1
ATOM 713 C C . ASN A 1 96 ? -12.335 -8.447 15.993 1.00 92.44 96 ASN A C 1
ATOM 715 O O . ASN A 1 96 ? -13.489 -8.441 16.434 1.00 92.44 96 ASN A O 1
ATOM 719 N N . ALA A 1 97 ? -11.408 -9.328 16.375 1.00 97.00 97 ALA A N 1
ATOM 720 C CA . ALA A 1 97 ? -11.618 -10.342 17.403 1.00 97.00 97 ALA A CA 1
ATOM 721 C C . ALA A 1 97 ? -11.706 -9.751 18.824 1.00 97.00 97 ALA A C 1
ATOM 723 O O . ALA A 1 97 ? -12.210 -10.412 19.734 1.00 97.00 97 ALA A O 1
ATOM 724 N N . ILE A 1 98 ? -11.263 -8.503 19.033 1.00 95.88 98 ILE A N 1
ATOM 725 C CA . ILE A 1 98 ? -11.372 -7.831 20.332 1.00 95.88 98 ILE A CA 1
ATOM 726 C C . ILE A 1 98 ? -12.857 -7.524 20.620 1.00 95.88 98 ILE A C 1
ATOM 728 O O . ILE A 1 98 ? -13.543 -6.910 19.788 1.00 95.88 98 ILE A O 1
ATOM 732 N N . PRO A 1 99 ? -13.385 -7.902 21.802 1.00 95.94 99 PRO A N 1
ATOM 733 C CA . PRO A 1 99 ? -14.744 -7.549 22.203 1.00 95.94 99 PRO A CA 1
ATOM 734 C C . PRO A 1 99 ? -14.978 -6.034 22.181 1.00 95.94 99 PRO A C 1
ATOM 736 O O . PRO A 1 99 ? -14.079 -5.250 22.484 1.00 95.94 99 PRO A O 1
ATOM 739 N N . ARG A 1 100 ? -16.202 -5.608 21.845 1.00 94.31 100 ARG A N 1
ATOM 740 C CA . ARG A 1 100 ? -16.567 -4.181 21.826 1.00 94.31 100 ARG A CA 1
ATOM 741 C C . ARG A 1 100 ? -16.308 -3.524 23.191 1.00 94.31 100 ARG A C 1
ATOM 743 O O . ARG A 1 100 ? -16.587 -4.116 24.229 1.00 94.31 100 ARG A O 1
ATOM 750 N N . GLY A 1 101 ? -15.804 -2.293 23.165 1.00 94.38 101 GLY A N 1
ATOM 751 C CA . GLY A 1 101 ? -15.450 -1.497 24.343 1.00 94.38 101 GLY A CA 1
ATOM 752 C C . GLY A 1 101 ? -14.184 -0.674 24.101 1.00 94.38 101 GLY A C 1
ATOM 753 O O . GLY A 1 101 ? -13.622 -0.716 23.005 1.00 94.38 101 GLY A O 1
ATOM 754 N N . ASN A 1 102 ? -13.715 0.038 25.129 1.00 94.88 102 ASN A N 1
ATOM 755 C CA . ASN A 1 102 ? -12.578 0.966 25.021 1.00 94.88 102 ASN A CA 1
ATOM 756 C C . ASN A 1 102 ? -11.321 0.294 24.448 1.00 94.88 102 ASN A C 1
ATOM 758 O O . ASN A 1 102 ? -10.747 0.799 23.497 1.00 94.88 102 ASN A O 1
ATOM 762 N N . ARG A 1 103 ? -10.992 -0.925 24.899 1.00 94.31 103 ARG A N 1
ATOM 763 C CA . ARG A 1 103 ? -9.840 -1.688 24.381 1.00 94.31 103 ARG A CA 1
ATOM 764 C C . ARG A 1 103 ? -9.884 -1.929 22.869 1.00 94.31 103 ARG A C 1
ATOM 766 O O . ARG A 1 103 ? -8.844 -1.929 22.222 1.00 94.31 103 ARG A O 1
ATOM 773 N N . ARG A 1 104 ? -11.074 -2.157 22.298 1.00 94.62 104 ARG A N 1
ATOM 774 C CA . ARG A 1 104 ? -11.219 -2.299 20.842 1.00 94.62 104 ARG A CA 1
ATOM 775 C C . ARG A 1 104 ? -11.065 -0.953 20.149 1.00 94.62 104 ARG A C 1
ATOM 777 O O . ARG A 1 104 ? -10.457 -0.910 19.090 1.00 94.62 104 ARG A O 1
ATOM 784 N N . ALA A 1 105 ? -11.615 0.116 20.721 1.00 94.94 105 ALA A N 1
ATOM 785 C CA . ALA A 1 105 ? -11.469 1.456 20.163 1.00 94.94 105 ALA A CA 1
ATOM 786 C C . ALA A 1 105 ? -9.990 1.870 20.100 1.00 94.94 105 ALA A C 1
ATOM 788 O O . ALA A 1 105 ? -9.538 2.317 19.051 1.00 94.94 105 ALA A O 1
ATOM 789 N N . ASP A 1 106 ? -9.230 1.616 21.166 1.00 95.88 106 ASP A N 1
ATOM 790 C CA . ASP A 1 106 ? -7.788 1.880 21.218 1.00 95.88 106 ASP A CA 1
ATOM 791 C C . ASP A 1 106 ? -7.040 1.077 20.142 1.00 95.88 106 ASP A C 1
ATOM 793 O O . ASP A 1 106 ? -6.302 1.645 19.343 1.00 95.88 106 ASP A O 1
ATOM 797 N N . ALA A 1 107 ? -7.318 -0.227 20.024 1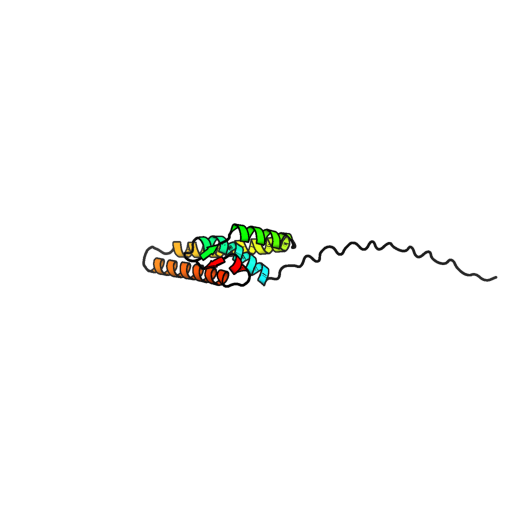.00 95.81 107 ALA A N 1
ATOM 798 C CA . ALA A 1 107 ? -6.700 -1.074 19.002 1.00 95.81 107 ALA A CA 1
ATOM 799 C C . ALA A 1 107 ? -7.052 -0.655 17.560 1.00 95.81 107 ALA A C 1
ATOM 801 O O . ALA A 1 107 ? -6.210 -0.744 16.666 1.00 95.81 107 ALA A O 1
ATOM 802 N N . VAL A 1 108 ? -8.285 -0.194 17.315 1.00 94.19 108 VAL A N 1
ATOM 803 C CA . VAL A 1 108 ? -8.698 0.360 16.013 1.00 94.19 108 VAL A CA 1
ATOM 804 C C . VAL A 1 108 ? -7.936 1.650 15.716 1.00 94.19 108 VAL A C 1
ATOM 806 O O . VAL A 1 108 ? -7.429 1.803 14.605 1.00 94.19 108 VAL A O 1
ATOM 809 N N . ASN A 1 109 ? -7.819 2.549 16.6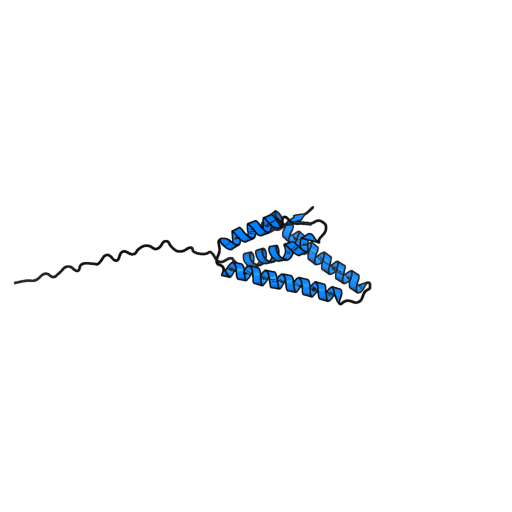95 1.00 93.75 109 ASN A N 1
ATOM 810 C CA . ASN A 1 109 ? -7.086 3.805 16.544 1.00 93.75 109 ASN A CA 1
ATOM 811 C C . ASN A 1 109 ? -5.601 3.553 16.255 1.00 93.75 109 ASN A C 1
ATOM 813 O O . ASN A 1 109 ? -5.056 4.151 15.328 1.00 93.75 109 ASN A O 1
ATOM 817 N N . ASP A 1 110 ? -4.970 2.627 16.978 1.00 95.06 110 ASP A N 1
ATOM 818 C CA . ASP A 1 110 ? -3.575 2.243 16.755 1.00 95.06 110 ASP A CA 1
ATOM 819 C C . ASP A 1 110 ? -3.372 1.622 15.369 1.00 95.06 110 ASP A C 1
ATOM 821 O O . ASP A 1 110 ? -2.416 1.955 14.665 1.00 95.06 110 ASP A O 1
ATOM 825 N N . HIS A 1 111 ? -4.282 0.739 14.944 1.00 92.62 111 HIS A N 1
ATOM 826 C CA . HIS A 1 111 ? -4.232 0.136 13.614 1.00 92.62 111 HIS A CA 1
ATOM 827 C C . HIS A 1 111 ? -4.373 1.191 12.508 1.00 92.62 111 HIS A C 1
ATOM 829 O O . HIS A 1 111 ? -3.588 1.196 11.557 1.00 92.62 111 HIS A O 1
ATOM 835 N N . TYR A 1 112 ? -5.315 2.125 12.661 1.00 90.25 112 TYR A N 1
ATOM 836 C CA . TYR A 1 112 ? -5.495 3.239 11.732 1.00 90.25 112 TYR A CA 1
ATOM 837 C C . TYR A 1 112 ? -4.269 4.163 11.699 1.00 90.25 112 TYR A C 1
ATOM 839 O O . TYR A 1 112 ? -3.795 4.514 10.620 1.00 90.25 112 TYR A O 1
ATOM 847 N N . ALA A 1 113 ? -3.701 4.513 12.857 1.00 91.50 113 ALA A N 1
ATOM 848 C CA . ALA A 1 113 ? -2.504 5.349 12.946 1.00 91.50 113 ALA A CA 1
ATOM 849 C C . ALA A 1 113 ? -1.292 4.696 12.259 1.00 91.50 113 ALA A C 1
ATOM 851 O O . ALA A 1 113 ? -0.530 5.373 11.564 1.00 91.50 113 ALA A O 1
ATOM 852 N N . GLN A 1 114 ? -1.133 3.375 12.391 1.00 90.69 114 GLN A N 1
ATOM 853 C CA . GLN A 1 114 ? -0.091 2.621 11.689 1.00 90.69 114 GLN A CA 1
ATOM 854 C C . GLN A 1 114 ? -0.295 2.640 10.169 1.00 90.69 114 GLN A C 1
ATOM 856 O O . GLN A 1 114 ? 0.667 2.882 9.434 1.00 90.69 114 GLN A O 1
ATOM 861 N N . ALA A 1 115 ? -1.526 2.419 9.697 1.00 90.25 115 ALA A N 1
ATOM 862 C CA . ALA A 1 115 ? -1.855 2.488 8.274 1.00 90.25 115 ALA A CA 1
ATOM 863 C C . ALA A 1 115 ? -1.583 3.892 7.709 1.00 90.25 115 ALA A C 1
ATOM 865 O O . ALA A 1 115 ? -0.854 4.027 6.726 1.00 90.25 115 ALA A O 1
ATOM 866 N N . LEU A 1 116 ? -2.060 4.942 8.388 1.00 91.44 116 LEU A N 1
ATOM 867 C CA . LEU A 1 116 ? -1.809 6.336 8.018 1.00 91.44 116 LEU A CA 1
ATOM 868 C C . LEU A 1 116 ? -0.310 6.656 7.974 1.00 91.44 116 LEU A C 1
ATOM 870 O O . LEU A 1 116 ? 0.160 7.255 7.011 1.00 91.44 116 LEU A O 1
ATOM 874 N N . SER A 1 117 ? 0.461 6.224 8.975 1.00 92.62 117 SER A N 1
ATOM 875 C CA . SER A 1 117 ? 1.913 6.431 9.004 1.00 92.62 117 SER A CA 1
ATOM 876 C C . SER A 1 117 ? 2.618 5.769 7.815 1.00 92.62 117 SER A C 1
ATOM 878 O O . SER A 1 117 ? 3.505 6.380 7.218 1.00 92.62 117 SER A O 1
ATOM 880 N N . ARG A 1 118 ? 2.217 4.548 7.425 1.00 92.88 118 ARG A N 1
ATOM 881 C CA . ARG A 1 118 ? 2.741 3.892 6.212 1.00 92.88 118 ARG A CA 1
ATOM 882 C C . ARG A 1 118 ? 2.394 4.693 4.958 1.00 92.88 118 ARG A C 1
ATOM 884 O O . ARG A 1 118 ? 3.286 4.959 4.161 1.00 92.88 118 ARG A O 1
ATOM 891 N N . CYS A 1 119 ? 1.146 5.137 4.817 1.00 94.00 119 CYS A N 1
ATOM 892 C CA . CYS A 1 119 ? 0.712 5.938 3.670 1.00 94.00 119 CYS A CA 1
ATOM 893 C C . CYS A 1 119 ? 1.455 7.275 3.555 1.00 94.00 119 CYS A C 1
ATOM 895 O O . CYS A 1 119 ? 1.848 7.665 2.458 1.00 94.00 119 CYS A O 1
ATOM 897 N N . LEU A 1 120 ? 1.700 7.952 4.680 1.00 94.19 120 LEU A N 1
ATOM 898 C CA . LEU A 1 120 ? 2.481 9.190 4.707 1.00 94.19 120 LEU A CA 1
ATOM 899 C C . LEU A 1 120 ? 3.925 8.951 4.256 1.00 94.19 120 LEU A C 1
ATOM 901 O O . LEU A 1 120 ? 4.415 9.683 3.399 1.00 94.19 120 LEU A O 1
ATOM 905 N N . ARG A 1 121 ? 4.573 7.876 4.728 1.00 94.38 121 ARG A N 1
ATOM 906 C CA . ARG A 1 121 ? 5.918 7.510 4.253 1.00 94.38 121 ARG A CA 1
ATOM 907 C C . ARG A 1 121 ? 5.954 7.232 2.752 1.00 94.38 121 ARG A C 1
ATOM 909 O O . ARG A 1 121 ? 6.905 7.642 2.098 1.00 94.38 121 ARG A O 1
ATOM 916 N N . MET A 1 122 ? 4.926 6.586 2.198 1.00 95.69 122 MET A N 1
ATOM 917 C CA . MET A 1 122 ? 4.827 6.395 0.745 1.00 95.69 122 MET A CA 1
ATOM 918 C C . MET A 1 122 ? 4.712 7.731 0.015 1.00 95.69 122 MET A C 1
ATOM 920 O O . MET A 1 122 ? 5.347 7.908 -1.018 1.00 95.69 122 MET A O 1
ATOM 924 N N . SER A 1 123 ? 3.967 8.688 0.572 1.00 95.75 123 SER A N 1
ATOM 925 C CA . SER A 1 123 ? 3.834 10.016 -0.036 1.00 95.75 123 SER A CA 1
ATOM 926 C C . SER A 1 123 ? 5.108 10.861 -0.002 1.00 95.75 123 SER A C 1
ATOM 928 O O . SER A 1 123 ? 5.295 11.734 -0.844 1.00 95.75 123 SER A O 1
ATOM 930 N N . GLU A 1 124 ? 5.996 10.591 0.951 1.00 95.94 124 GLU A N 1
ATOM 931 C CA . GLU A 1 124 ? 7.280 11.282 1.110 1.00 95.94 124 GLU A CA 1
ATOM 932 C C . GLU A 1 124 ? 8.428 10.568 0.379 1.00 95.94 124 GLU A C 1
ATOM 934 O O . GLU A 1 124 ? 9.519 11.118 0.232 1.00 95.94 124 GLU A O 1
ATOM 939 N N . HIS A 1 125 ? 8.201 9.339 -0.084 1.00 96.44 125 HIS A N 1
ATOM 940 C CA . HIS A 1 125 ? 9.201 8.560 -0.798 1.00 96.44 125 HIS A CA 1
ATOM 941 C C . HIS A 1 12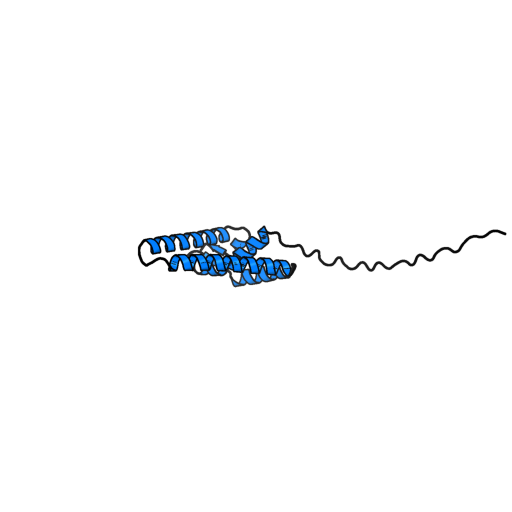5 ? 9.428 9.127 -2.208 1.00 96.44 125 HIS A C 1
ATOM 943 O O . HIS A 1 125 ? 8.477 9.435 -2.918 1.00 96.44 125 HIS A O 1
ATOM 949 N N . SER A 1 126 ? 10.685 9.182 -2.662 1.00 95.19 126 SER A N 1
ATOM 950 C CA . SER A 1 126 ? 11.067 9.815 -3.938 1.00 95.19 126 SER A CA 1
ATOM 951 C C . SER A 1 126 ? 10.348 9.250 -5.169 1.00 95.19 126 SER A C 1
ATOM 953 O O . SER A 1 126 ? 9.968 10.012 -6.045 1.00 95.19 126 SER A O 1
ATOM 955 N N . VAL A 1 127 ? 10.152 7.928 -5.221 1.00 94.44 127 VAL A N 1
ATOM 956 C CA . VAL A 1 127 ? 9.387 7.242 -6.283 1.00 94.44 127 VAL A CA 1
ATOM 957 C C . VAL A 1 127 ? 7.890 7.157 -5.956 1.00 94.44 127 VAL A C 1
ATOM 959 O O . VAL A 1 127 ? 7.057 7.643 -6.713 1.00 94.44 127 VAL A O 1
ATOM 962 N N . ALA A 1 128 ? 7.513 6.560 -4.817 1.00 95.25 128 ALA A N 1
ATOM 963 C CA . ALA A 1 128 ? 6.100 6.355 -4.496 1.00 95.25 128 ALA A CA 1
ATOM 964 C C . ALA A 1 128 ? 5.301 7.666 -4.336 1.00 95.25 128 ALA A C 1
ATOM 966 O O . ALA A 1 128 ? 4.115 7.688 -4.664 1.00 95.25 128 ALA A O 1
ATOM 967 N N . GLY A 1 129 ? 5.934 8.773 -3.936 1.00 95.69 129 GLY A N 1
ATOM 968 C CA . GLY A 1 129 ? 5.292 10.082 -3.777 1.00 95.69 129 GLY A CA 1
ATOM 969 C C . GLY A 1 129 ? 4.706 10.668 -5.066 1.00 95.69 129 GLY A C 1
ATOM 970 O O . GLY A 1 129 ? 3.824 11.528 -5.020 1.00 95.69 129 GLY A O 1
ATOM 971 N N . GLU A 1 130 ? 5.112 10.169 -6.238 1.00 95.94 130 GLU A N 1
ATOM 972 C CA . GLU A 1 130 ? 4.485 10.537 -7.513 1.00 95.94 130 GLU A CA 1
ATOM 973 C C . GLU A 1 130 ? 3.012 10.090 -7.587 1.00 95.94 130 GLU A C 1
ATOM 975 O O . GLU A 1 130 ? 2.166 10.801 -8.162 1.00 95.94 130 GLU A O 1
ATOM 980 N N . TYR A 1 131 ? 2.712 8.953 -6.943 1.00 96.38 131 TYR A N 1
ATOM 981 C CA . TYR A 1 131 ? 1.430 8.246 -6.963 1.00 96.38 131 TYR A CA 1
ATOM 982 C C . TYR A 1 131 ? 0.634 8.413 -5.668 1.00 96.38 131 TYR A C 1
ATOM 984 O O . TYR A 1 131 ? -0.585 8.575 -5.725 1.00 96.38 131 TYR A O 1
ATOM 992 N N . PHE A 1 132 ? 1.309 8.405 -4.517 1.00 96.69 132 PHE A N 1
ATOM 993 C CA . PHE A 1 132 ? 0.724 8.602 -3.192 1.00 96.69 132 PHE A CA 1
ATOM 994 C C . PHE A 1 132 ? 0.890 10.066 -2.796 1.00 96.69 132 PHE A C 1
ATOM 996 O O . PHE A 1 132 ? 1.997 10.524 -2.549 1.00 96.69 132 PHE A O 1
ATOM 1003 N N . ARG A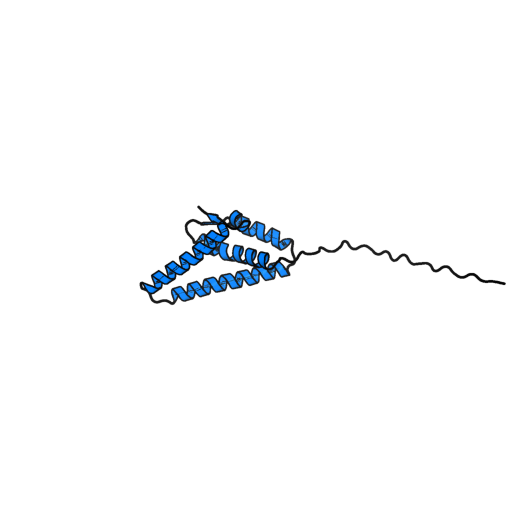 1 133 ? -0.199 10.829 -2.729 1.00 92.19 133 ARG A N 1
ATOM 100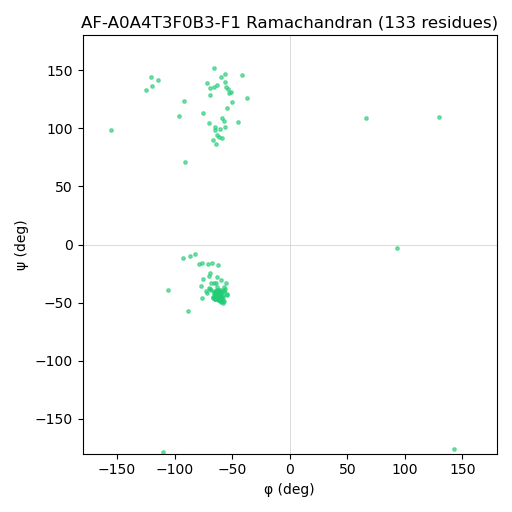4 C CA . ARG A 1 133 ? -0.140 12.276 -2.487 1.00 92.19 133 ARG A CA 1
ATOM 1005 C C . ARG A 1 133 ? -0.868 12.656 -1.220 1.00 92.19 133 ARG A C 1
ATOM 1007 O O . ARG A 1 133 ? -1.995 12.225 -0.990 1.00 92.19 133 ARG A O 1
ATOM 1014 N N . ARG A 1 134 ? -0.251 13.531 -0.436 1.00 90.50 134 ARG A N 1
ATOM 1015 C CA . ARG A 1 134 ? -0.938 14.221 0.651 1.00 90.50 134 ARG A CA 1
ATOM 1016 C C . ARG A 1 134 ? -1.953 15.210 0.068 1.00 90.50 134 ARG A C 1
ATOM 1018 O O . ARG A 1 134 ? -1.637 15.901 -0.901 1.00 90.50 134 ARG A O 1
ATOM 1025 N N . ARG A 1 135 ? -3.162 15.229 0.627 1.00 81.56 135 ARG A N 1
ATOM 1026 C CA . ARG A 1 135 ? -4.194 16.234 0.329 1.00 81.56 135 ARG A CA 1
ATOM 1027 C C . ARG A 1 135 ? -4.032 17.474 1.197 1.00 81.56 135 ARG A C 1
ATOM 1029 O O . ARG A 1 135 ? -3.554 17.327 2.347 1.00 81.56 135 ARG A O 1
#

Mean predicted aligned error: 10.21 Å

pLDDT: mean 84.64, std 18.44, range [37.66, 97.5]

Sequence (135 aa):
MKTVLIGSTAILAAAIALPAQGQDSVLSDSRVELYAEMLAMSTACREVSGISIREDDLFSWMTAELAQGPEADLDRVLALRDSKLDDMQARTAQVNAIPRGNRRADAVNDHYAQALSRCLRMSEHSVAGEYFRRR

Nearest PDB structures (foldseek):
  8jxk-assembly1_F-2  TM=3.585E-01  e=4.843E+00  Mycobacterium tuberculosis H37Rv
  8dz8-assembly7_G  TM=3.272E-01  e=7.281E+00  synthetic construct
  5b7j-assembly1_A  TM=2.782E-01  e=4.843E+00  Schizosaccharomyces pombe 972h-
  6tdu-assembly1_h  TM=2.170E-01  e=9.192E+00  Euglena gracilis

Radius of gyration: 27.02 Å; Cα contacts (8 Å, |Δi|>4): 98; chains: 1; bounding box: 81×51×78 Å

Solvent-accessible surface area (backbone atoms only — not comparable to full-atom values): 7883 Å² total; per-residue (Å²): 145,85,86,85,82,87,80,77,82,75,77,78,75,79,74,74,75,68,73,80,71,75,83,56,67,75,72,51,69,71,56,38,52,48,53,12,49,54,61,43,42,55,65,61,35,62,79,35,88,58,44,44,67,43,59,70,62,45,53,53,49,51,50,58,59,44,71,71,38,46,69,69,51,45,52,52,22,51,55,50,18,49,54,54,45,49,53,50,51,51,51,54,51,56,46,66,70,43,65,89,53,70,73,28,52,51,47,48,51,53,53,51,52,52,52,50,52,53,44,51,52,37,31,71,32,90,69,50,26,81,34,28,34,75,108

Organism: NCBI:txid2489173

Foldseek 3Di:
DDDDDDDDDPPPPPPPPDPPDDPQPADDPVRLLLLLLLVLLQVLCVPAPQKAFPSVVSVVVSCVVPVSHDPVSVVSSVVSNVVVNVVLVVLVVVLVPDDDDPVSVVSVVVNSVVSVVSLVVLCVDPPSVVGIHGD